Protein AF-A0A841DPT3-F1 (afdb_monomer_lite)

Radius of gyration: 13.64 Å; chains: 1; bounding box: 30×26×43 Å

Sequence (100 aa):
MTELVVQADAIVEMLEATRPGERWAMTAFSRFRCVQLLGAPYEPYDGQLQADPAGLFDQAAREVDLLDVPIDQLSWRLALADALRSAGEDTRMVRDALDV

pLDDT: mean 83.06, std 10.71, range [53.19, 96.31]

Organism: NCBI:txid236067

Secondary structure (DSSP, 8-state):
-HHHHHHHHHHHHHHHHH-TTS-----HHHHHHHHHHH-SPPPPP-S---S-HHHHHHHHHHHHHT----GGGHHHHHHHHHHHHHHHHHHHHHHHTT--

Structure (mmCIF, N/CA/C/O backbone):
data_AF-A0A841DPT3-F1
#
_entry.id   AF-A0A841DPT3-F1
#
loop_
_atom_site.group_PDB
_atom_site.id
_atom_site.type_symbol
_atom_site.label_atom_id
_atom_site.label_alt_id
_atom_site.label_comp_id
_atom_site.label_asym_id
_atom_site.label_entity_id
_atom_site.label_seq_id
_atom_site.pdbx_PDB_ins_code
_atom_site.Cartn_x
_atom_site.Cartn_y
_atom_site.Cartn_z
_atom_site.occupancy
_atom_site.B_iso_or_equiv
_atom_site.auth_seq_id
_atom_site.auth_comp_id
_atom_site.auth_asym_id
_atom_site.auth_atom_id
_atom_site.pdbx_PDB_model_num
ATOM 1 N N . MET A 1 1 ? -5.201 -7.947 3.310 1.00 79.44 1 MET A N 1
ATOM 2 C CA . MET A 1 1 ? -4.489 -6.656 3.445 1.00 79.44 1 MET A CA 1
ATOM 3 C C . MET A 1 1 ? -2.964 -6.750 3.346 1.00 79.44 1 MET A C 1
ATOM 5 O O . MET A 1 1 ? -2.456 -6.279 2.341 1.00 79.44 1 MET A O 1
ATOM 9 N N . THR A 1 2 ? -2.216 -7.292 4.324 1.00 84.00 2 THR A N 1
ATOM 10 C CA . THR A 1 2 ? -0.728 -7.288 4.282 1.00 84.00 2 THR A CA 1
ATOM 11 C C . THR A 1 2 ? -0.184 -7.925 3.008 1.00 84.00 2 THR A C 1
ATOM 13 O O . THR A 1 2 ? 0.674 -7.350 2.355 1.00 84.00 2 THR A O 1
ATOM 16 N N . GLU A 1 3 ? -0.770 -9.048 2.597 1.00 85.81 3 GLU A N 1
ATOM 17 C CA . GLU A 1 3 ? -0.444 -9.721 1.338 1.00 85.81 3 GLU A CA 1
ATOM 18 C C . GLU A 1 3 ? -0.692 -8.843 0.100 1.00 85.81 3 GLU A C 1
ATOM 20 O O . GLU A 1 3 ? 0.139 -8.826 -0.795 1.00 85.81 3 GLU A O 1
ATOM 25 N N . LEU A 1 4 ? -1.774 -8.050 0.062 1.00 86.94 4 LEU A N 1
ATOM 26 C CA . LEU A 1 4 ? -2.055 -7.128 -1.052 1.00 86.94 4 LEU A CA 1
ATOM 27 C C . LEU A 1 4 ? -1.005 -6.019 -1.146 1.00 86.94 4 LEU A C 1
ATOM 29 O O . LEU A 1 4 ? -0.597 -5.649 -2.240 1.00 86.94 4 LEU A O 1
ATOM 33 N N . VAL A 1 5 ? -0.572 -5.497 0.004 1.00 85.44 5 VAL A N 1
ATOM 34 C CA . VAL A 1 5 ? 0.469 -4.463 0.087 1.00 85.44 5 VAL A CA 1
ATOM 35 C C . VAL A 1 5 ? 1.818 -5.031 -0.344 1.00 85.44 5 VAL A C 1
ATOM 37 O O . VAL A 1 5 ? 2.503 -4.416 -1.151 1.00 85.44 5 VAL A O 1
ATOM 40 N N . VAL A 1 6 ? 2.162 -6.225 0.144 1.00 88.38 6 VAL A N 1
ATOM 41 C CA . VAL A 1 6 ? 3.371 -6.966 -0.236 1.00 88.38 6 VAL A CA 1
ATOM 42 C C . VAL A 1 6 ? 3.372 -7.306 -1.730 1.00 88.38 6 VAL A C 1
ATOM 44 O O . VAL A 1 6 ? 4.375 -7.118 -2.410 1.00 88.38 6 VAL A O 1
ATOM 47 N N . GLN A 1 7 ? 2.235 -7.734 -2.280 1.00 88.94 7 GLN A N 1
ATOM 48 C CA . GLN A 1 7 ? 2.095 -8.002 -3.707 1.00 88.94 7 GLN A CA 1
ATOM 49 C C . GLN A 1 7 ? 2.241 -6.726 -4.543 1.00 88.94 7 GLN A C 1
ATOM 51 O O . GLN A 1 7 ? 2.979 -6.728 -5.524 1.00 88.94 7 GLN A O 1
ATOM 56 N N . ALA A 1 8 ? 1.551 -5.639 -4.176 1.00 87.12 8 ALA A N 1
ATOM 57 C CA . ALA A 1 8 ? 1.620 -4.371 -4.902 1.00 87.12 8 ALA A CA 1
ATOM 58 C C . ALA A 1 8 ? 3.058 -3.851 -4.967 1.00 87.12 8 ALA A C 1
ATOM 60 O O . ALA A 1 8 ? 3.546 -3.466 -6.029 1.00 87.12 8 ALA A O 1
ATOM 61 N N . ASP A 1 9 ? 3.746 -3.908 -3.835 1.00 86.06 9 ASP A N 1
ATOM 62 C CA . ASP A 1 9 ? 5.113 -3.444 -3.686 1.00 86.06 9 ASP A CA 1
ATOM 63 C C . ASP A 1 9 ? 6.118 -4.336 -4.441 1.00 86.06 9 ASP A C 1
ATOM 65 O O . ASP A 1 9 ? 6.993 -3.825 -5.139 1.00 86.06 9 ASP A O 1
ATOM 69 N N . ALA A 1 10 ? 5.925 -5.659 -4.433 1.00 87.75 10 ALA A N 1
ATOM 70 C CA . ALA A 1 10 ? 6.709 -6.585 -5.255 1.00 87.75 10 ALA A CA 1
ATOM 71 C C . ALA A 1 10 ? 6.517 -6.359 -6.769 1.00 87.75 10 ALA A C 1
ATOM 73 O O . ALA A 1 10 ? 7.464 -6.516 -7.543 1.00 87.75 10 ALA A O 1
ATOM 74 N N . ILE A 1 11 ? 5.315 -5.968 -7.212 1.00 86.88 11 ILE A N 1
ATOM 75 C CA . ILE A 1 11 ? 5.064 -5.602 -8.615 1.00 86.88 11 ILE A CA 1
ATOM 76 C C . ILE A 1 11 ? 5.828 -4.324 -8.974 1.00 86.88 11 ILE A C 1
ATOM 78 O O . ILE A 1 11 ? 6.483 -4.293 -10.016 1.00 86.88 11 ILE A O 1
ATOM 82 N N . VAL A 1 12 ? 5.773 -3.290 -8.126 1.00 84.31 12 VAL A N 1
ATOM 83 C CA . VAL A 1 12 ? 6.517 -2.035 -8.342 1.00 84.31 12 VAL A CA 1
ATOM 84 C C . VAL A 1 12 ? 8.020 -2.308 -8.425 1.00 84.31 12 VAL A C 1
ATOM 86 O O . VAL A 1 12 ? 8.659 -1.872 -9.378 1.00 84.31 12 VAL A O 1
ATOM 89 N N . GLU A 1 13 ? 8.567 -3.101 -7.504 1.00 84.62 13 GLU A N 1
ATOM 90 C CA . GLU A 1 13 ? 9.988 -3.471 -7.494 1.00 84.62 13 GLU A CA 1
ATOM 91 C C . GLU A 1 13 ? 10.407 -4.255 -8.749 1.00 84.62 13 GLU A C 1
ATOM 93 O O . GLU A 1 13 ? 11.450 -3.988 -9.347 1.00 84.62 13 GLU A O 1
ATOM 98 N N . MET A 1 14 ? 9.576 -5.195 -9.209 1.00 85.38 14 MET A N 1
ATOM 99 C CA . MET A 1 14 ? 9.818 -5.913 -10.462 1.00 85.38 14 MET A CA 1
ATOM 100 C C . MET A 1 14 ? 9.811 -4.960 -11.671 1.00 85.38 14 MET A C 1
ATOM 102 O O . MET A 1 14 ? 10.644 -5.099 -12.574 1.00 85.38 14 MET A O 1
ATOM 106 N N . LEU A 1 15 ? 8.884 -3.998 -11.717 1.00 81.75 15 LEU A N 1
ATOM 107 C CA . LEU A 1 15 ? 8.808 -3.005 -12.795 1.00 81.75 15 LEU A CA 1
ATOM 108 C C . LEU A 1 15 ? 10.033 -2.081 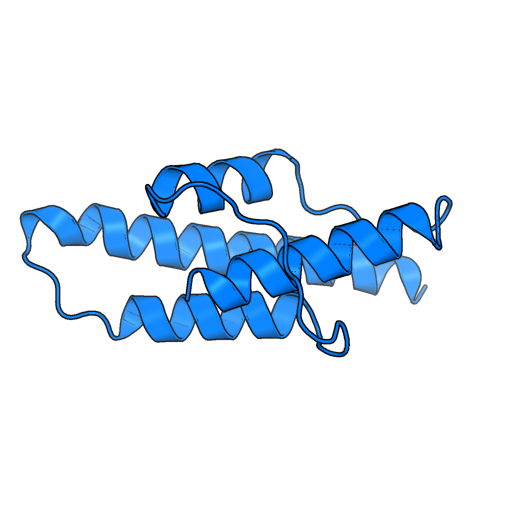-12.789 1.00 81.75 15 LEU A C 1
ATOM 110 O O . LEU A 1 15 ? 10.634 -1.882 -13.842 1.00 81.75 15 LEU A O 1
ATOM 114 N N . GLU A 1 16 ? 10.471 -1.617 -11.617 1.00 79.12 16 GLU A N 1
ATOM 115 C CA . GLU A 1 16 ? 11.719 -0.862 -11.432 1.00 79.12 16 GLU A CA 1
ATOM 116 C C . GLU A 1 16 ? 12.945 -1.636 -11.940 1.00 79.12 16 GLU A C 1
ATOM 118 O O . GLU A 1 16 ? 13.775 -1.096 -12.678 1.00 79.12 16 GLU A O 1
ATOM 123 N N . ALA A 1 17 ? 13.047 -2.922 -11.591 1.00 82.81 17 ALA A N 1
ATOM 124 C CA . ALA A 1 17 ? 14.175 -3.769 -11.972 1.00 82.81 17 ALA A CA 1
ATOM 125 C C . ALA A 1 17 ? 14.210 -4.086 -13.476 1.00 82.81 17 ALA A C 1
ATOM 127 O O . ALA A 1 17 ? 15.284 -4.192 -14.072 1.00 82.81 17 ALA A O 1
ATOM 128 N N . THR A 1 18 ? 13.042 -4.261 -14.099 1.00 82.12 18 THR A N 1
ATOM 129 C CA . THR A 1 18 ? 12.933 -4.655 -15.514 1.00 82.12 18 THR A CA 1
ATOM 130 C C . THR A 1 18 ? 12.855 -3.467 -16.467 1.00 82.12 18 THR A C 1
ATOM 132 O O . THR A 1 18 ? 13.139 -3.630 -17.656 1.00 82.12 18 THR A O 1
ATOM 135 N N . ARG A 1 19 ? 12.516 -2.271 -15.968 1.00 76.75 19 ARG A N 1
ATOM 136 C CA . ARG A 1 19 ? 12.343 -1.048 -16.766 1.00 76.75 19 ARG A CA 1
ATOM 137 C C . ARG A 1 19 ? 13.065 0.158 -16.140 1.00 76.75 19 ARG A C 1
ATOM 139 O O . ARG A 1 19 ? 12.434 1.168 -15.850 1.00 76.75 19 ARG A O 1
ATOM 146 N N . PRO A 1 20 ? 14.404 0.122 -16.002 1.00 63.72 20 PRO A N 1
ATOM 147 C CA . PRO A 1 20 ? 15.187 1.095 -15.221 1.00 63.72 20 PRO A CA 1
ATOM 148 C C . PRO A 1 20 ? 15.208 2.545 -15.758 1.00 63.72 20 PRO A C 1
ATOM 150 O O . PRO A 1 20 ? 15.826 3.415 -15.149 1.00 63.72 20 PRO A O 1
ATOM 153 N N . GLY A 1 21 ? 14.574 2.820 -16.903 1.00 62.22 21 GLY A N 1
ATOM 154 C CA . GLY A 1 21 ? 14.385 4.172 -17.451 1.00 62.22 21 GLY A CA 1
ATOM 155 C C . GLY A 1 21 ? 12.953 4.699 -17.326 1.00 62.22 21 GLY A C 1
ATOM 156 O O . GLY A 1 21 ? 12.724 5.896 -17.493 1.00 62.22 21 GLY A O 1
ATOM 157 N N . GLU A 1 22 ? 12.003 3.820 -17.015 1.00 59.69 22 GLU A N 1
ATOM 158 C CA . GLU A 1 22 ? 10.641 4.195 -16.677 1.00 59.69 22 GLU A CA 1
ATOM 159 C C . GLU A 1 22 ? 10.647 4.547 -15.185 1.00 59.69 22 GLU A C 1
ATOM 161 O O . GLU A 1 22 ? 11.095 3.760 -14.352 1.00 59.69 22 GLU A O 1
ATOM 166 N N . ARG A 1 23 ? 10.210 5.760 -14.829 1.00 61.72 23 ARG A N 1
ATOM 167 C CA . ARG A 1 23 ? 9.963 6.112 -13.430 1.00 61.72 23 ARG A CA 1
ATOM 168 C C . ARG A 1 23 ? 8.764 5.293 -12.976 1.00 61.72 23 ARG A C 1
ATOM 170 O O . ARG A 1 23 ? 7.653 5.780 -13.067 1.00 61.72 23 ARG A O 1
ATOM 177 N N . TRP A 1 24 ? 9.001 4.062 -12.550 1.00 63.47 24 TRP A N 1
ATOM 178 C CA . TRP A 1 24 ? 8.176 3.338 -11.598 1.00 63.47 24 TRP A CA 1
ATOM 179 C C . TRP A 1 24 ? 8.820 3.647 -10.258 1.00 63.47 24 TRP A C 1
ATOM 181 O O . TRP A 1 24 ? 9.998 3.383 -10.081 1.00 63.47 24 TRP A O 1
ATOM 191 N N . ALA A 1 25 ? 8.141 4.379 -9.391 1.00 61.56 25 ALA A N 1
ATOM 192 C CA . ALA A 1 25 ? 8.653 4.654 -8.062 1.00 61.56 25 ALA A CA 1
ATOM 193 C C . ALA A 1 25 ? 7.474 4.970 -7.170 1.00 61.56 25 ALA A C 1
ATOM 195 O O . ALA A 1 25 ? 6.865 6.031 -7.286 1.00 61.56 25 ALA A O 1
ATOM 196 N N . MET A 1 26 ? 7.168 4.074 -6.244 1.00 66.81 26 MET A N 1
ATOM 197 C CA . MET A 1 26 ? 6.429 4.509 -5.071 1.00 66.81 26 MET A CA 1
ATOM 198 C C . MET A 1 26 ? 7.359 5.423 -4.276 1.00 66.81 26 MET A C 1
ATOM 200 O O . MET A 1 26 ? 8.555 5.134 -4.155 1.00 66.81 26 MET A O 1
ATOM 204 N N . THR A 1 27 ? 6.863 6.537 -3.732 1.00 65.75 27 THR A N 1
ATOM 205 C CA . THR A 1 27 ? 7.743 7.354 -2.893 1.00 65.75 27 THR A CA 1
ATOM 206 C C . THR A 1 27 ? 8.252 6.476 -1.742 1.00 65.75 27 THR A C 1
ATOM 208 O O . THR A 1 27 ? 7.485 5.737 -1.119 1.00 65.75 27 THR A O 1
ATOM 211 N N . ALA A 1 28 ? 9.556 6.523 -1.444 1.00 66.31 28 ALA A N 1
ATOM 212 C CA . ALA A 1 28 ? 10.134 5.761 -0.327 1.00 66.31 28 ALA A CA 1
ATOM 213 C C . ALA A 1 28 ? 9.382 6.025 0.997 1.00 66.31 28 ALA A C 1
ATOM 215 O O . ALA A 1 28 ? 9.336 5.178 1.889 1.00 66.31 28 ALA A O 1
ATOM 216 N N . PHE A 1 29 ? 8.743 7.194 1.084 1.00 70.25 29 PHE A N 1
ATOM 217 C CA . PHE A 1 29 ? 7.821 7.589 2.134 1.00 70.25 29 PHE A CA 1
ATOM 218 C C . PHE A 1 29 ? 6.547 6.728 2.190 1.00 70.25 29 PHE A C 1
ATOM 220 O O . PHE A 1 29 ? 6.247 6.186 3.253 1.00 70.25 29 PHE A O 1
ATOM 227 N N . SER A 1 30 ? 5.829 6.549 1.078 1.00 74.69 30 SER A N 1
ATOM 228 C CA . SER A 1 30 ? 4.623 5.708 1.004 1.00 74.69 30 SER A CA 1
ATOM 229 C C . SER A 1 30 ? 4.921 4.248 1.370 1.00 74.69 30 SER A C 1
ATOM 231 O O . SER A 1 30 ? 4.170 3.636 2.136 1.00 74.69 30 SER A O 1
ATOM 233 N N . ARG A 1 31 ? 6.080 3.724 0.938 1.00 73.75 31 ARG A N 1
ATOM 234 C CA . ARG A 1 31 ? 6.558 2.367 1.281 1.00 73.75 31 ARG A CA 1
ATOM 235 C C . ARG A 1 31 ? 6.813 2.231 2.781 1.00 73.75 31 ARG A C 1
ATOM 237 O O . ARG A 1 31 ? 6.260 1.353 3.442 1.00 73.75 31 ARG A O 1
ATOM 244 N N . PHE A 1 32 ? 7.583 3.163 3.342 1.00 76.44 32 PHE A N 1
ATOM 245 C CA . PHE A 1 32 ? 7.866 3.213 4.776 1.00 76.44 32 PHE A CA 1
ATOM 246 C C . PHE A 1 32 ? 6.587 3.340 5.614 1.00 76.44 32 PHE A C 1
ATOM 248 O O . PHE A 1 32 ? 6.435 2.650 6.623 1.00 76.44 32 PHE A O 1
ATOM 255 N N . ARG A 1 33 ? 5.652 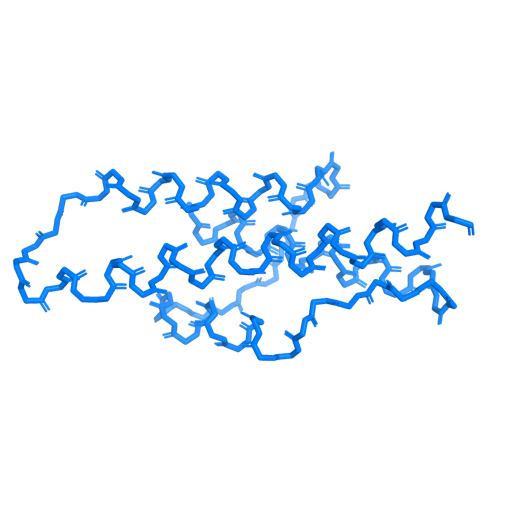4.203 5.201 1.00 81.06 33 ARG A N 1
ATOM 256 C CA . ARG A 1 33 ? 4.448 4.496 5.980 1.00 81.06 33 ARG A CA 1
ATOM 257 C C . ARG A 1 33 ? 3.487 3.312 6.039 1.00 81.06 33 ARG A C 1
ATOM 259 O O . ARG A 1 33 ? 2.964 3.036 7.119 1.00 81.06 33 ARG A O 1
ATOM 266 N N . CYS A 1 34 ? 3.300 2.593 4.932 1.00 82.25 34 CYS A N 1
ATOM 267 C CA . CYS A 1 34 ? 2.476 1.383 4.904 1.00 82.25 34 CYS A CA 1
ATOM 268 C C . CYS A 1 34 ? 3.055 0.290 5.816 1.00 82.25 34 CYS A C 1
ATOM 270 O O . CYS A 1 34 ? 2.337 -0.247 6.656 1.00 82.25 34 CYS A O 1
ATOM 272 N N . VAL A 1 35 ? 4.364 0.019 5.724 1.00 81.06 35 VAL A N 1
ATOM 273 C CA . VAL A 1 35 ? 5.037 -0.994 6.559 1.00 81.06 35 VAL A CA 1
ATOM 274 C C . VAL A 1 35 ? 4.975 -0.631 8.043 1.00 81.06 35 VAL A C 1
ATOM 276 O O . VAL A 1 35 ? 4.617 -1.464 8.874 1.00 81.06 35 VAL A O 1
ATOM 279 N N . GLN A 1 36 ? 5.262 0.628 8.386 1.00 85.00 36 GLN A N 1
ATOM 280 C CA . GLN A 1 36 ? 5.219 1.094 9.772 1.00 85.00 36 GLN A CA 1
ATOM 281 C C . GLN A 1 36 ? 3.827 0.918 10.393 1.00 85.00 36 GLN A C 1
ATOM 283 O O . GLN A 1 36 ? 3.717 0.509 11.548 1.00 85.00 36 GLN A O 1
ATOM 288 N N . LEU A 1 37 ? 2.770 1.250 9.647 1.00 86.06 37 LEU A N 1
ATOM 289 C CA . LEU A 1 37 ? 1.398 1.181 10.144 1.00 86.06 37 LEU A CA 1
ATOM 290 C C . LEU A 1 37 ? 0.849 -0.246 10.192 1.00 86.06 37 LEU A C 1
ATOM 292 O O . LEU A 1 37 ? 0.010 -0.525 11.042 1.00 86.06 37 LEU A O 1
ATOM 296 N N . LEU A 1 38 ? 1.319 -1.158 9.340 1.00 83.38 38 LEU A N 1
ATOM 297 C CA . LEU A 1 38 ? 0.897 -2.561 9.378 1.00 83.38 38 LEU A CA 1
ATOM 298 C C . LEU A 1 38 ? 1.465 -3.328 10.577 1.00 83.38 38 LEU A C 1
ATOM 300 O O . LEU A 1 38 ? 0.903 -4.356 10.945 1.00 83.38 38 LEU A O 1
ATOM 304 N N . GLY A 1 39 ? 2.560 -2.860 11.186 1.00 76.94 39 GLY A N 1
ATOM 305 C CA . GLY A 1 39 ? 3.157 -3.474 12.381 1.00 76.94 39 GLY A CA 1
ATOM 306 C C . GLY A 1 39 ? 3.673 -4.910 12.190 1.00 76.94 39 GLY A C 1
ATOM 307 O O . GLY A 1 39 ? 4.185 -5.503 13.136 1.00 76.94 39 GLY A O 1
ATOM 308 N N . ALA A 1 40 ? 3.555 -5.462 10.982 1.00 65.62 40 ALA A N 1
ATOM 309 C CA . ALA A 1 40 ? 4.046 -6.768 10.578 1.00 65.62 40 ALA A CA 1
ATOM 310 C C . ALA A 1 40 ? 5.332 -6.602 9.753 1.00 65.62 40 ALA A C 1
ATOM 312 O O . ALA A 1 40 ? 5.472 -5.598 9.044 1.00 65.62 40 ALA A O 1
ATOM 313 N N . PRO A 1 41 ? 6.280 -7.553 9.832 1.00 65.62 41 PRO A N 1
ATOM 314 C CA . PRO A 1 41 ? 7.438 -7.538 8.953 1.00 65.62 41 PRO A CA 1
ATOM 315 C C . PRO A 1 41 ? 6.964 -7.589 7.499 1.00 65.62 41 PRO A C 1
ATOM 317 O O . PRO A 1 41 ? 6.062 -8.348 7.154 1.00 65.62 41 PRO A O 1
ATOM 320 N N . TYR A 1 42 ? 7.564 -6.752 6.656 1.00 64.75 42 TYR A N 1
ATOM 321 C CA . TYR A 1 42 ? 7.387 -6.866 5.217 1.00 64.75 42 TYR A CA 1
ATOM 322 C C . TYR A 1 42 ? 8.025 -8.186 4.765 1.00 64.75 42 TYR A C 1
ATOM 324 O O . TYR A 1 42 ? 9.216 -8.405 5.002 1.00 64.75 42 TYR A O 1
ATOM 332 N N . GLU A 1 43 ? 7.233 -9.072 4.170 1.00 73.25 43 GLU A N 1
ATOM 333 C CA . GLU A 1 43 ? 7.688 -10.381 3.699 1.00 73.25 43 GLU A CA 1
ATOM 334 C C . GLU A 1 43 ? 7.877 -10.362 2.176 1.00 73.25 43 GLU A C 1
ATOM 336 O O . GLU A 1 43 ? 7.181 -9.616 1.488 1.00 73.25 43 GLU A O 1
ATOM 341 N N . PRO A 1 44 ? 8.809 -11.152 1.617 1.00 75.75 44 PRO A N 1
ATOM 342 C CA . PRO A 1 44 ? 8.888 -11.338 0.173 1.00 75.75 44 PRO A CA 1
ATOM 343 C C . PRO A 1 44 ? 7.586 -11.937 -0.372 1.00 75.75 44 PRO A C 1
ATOM 345 O O . PRO A 1 44 ? 7.069 -12.900 0.191 1.00 75.75 44 PRO A O 1
ATOM 348 N N . TYR A 1 45 ? 7.083 -11.410 -1.488 1.00 81.31 45 TY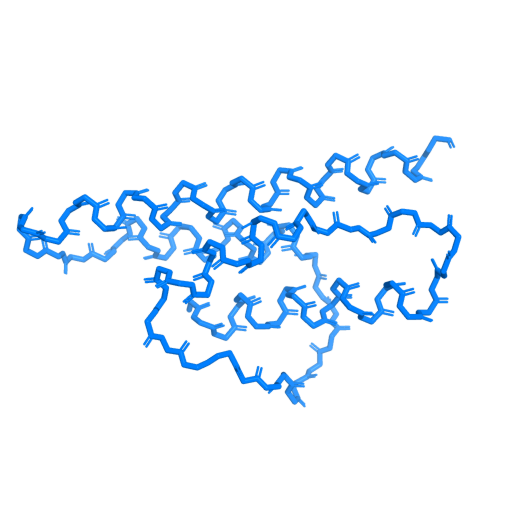R A N 1
ATOM 349 C CA . TYR A 1 45 ? 5.950 -12.014 -2.188 1.00 81.31 45 TYR A CA 1
ATOM 350 C C . TYR A 1 45 ? 6.416 -13.204 -3.038 1.00 81.31 45 TYR A C 1
ATOM 352 O O . TYR A 1 45 ? 7.301 -13.050 -3.881 1.00 81.31 45 TYR A O 1
ATOM 360 N N . ASP A 1 46 ? 5.812 -14.377 -2.851 1.00 80.69 46 ASP A N 1
ATOM 361 C CA . ASP A 1 46 ? 6.134 -15.618 -3.575 1.00 80.69 46 ASP A CA 1
ATOM 362 C C . ASP A 1 46 ? 5.077 -16.020 -4.626 1.00 80.69 46 ASP A C 1
ATOM 364 O O . ASP A 1 46 ? 5.272 -16.976 -5.383 1.00 80.69 46 ASP A O 1
ATOM 368 N N . GLY A 1 47 ? 3.969 -15.278 -4.701 1.00 82.56 47 GLY A N 1
ATOM 369 C CA . GLY A 1 47 ? 2.877 -15.499 -5.646 1.00 82.56 47 GLY A CA 1
ATOM 370 C C . GLY A 1 47 ? 3.110 -14.915 -7.046 1.00 82.56 47 GLY A C 1
ATOM 371 O O . GLY A 1 47 ? 4.168 -14.388 -7.391 1.00 82.56 47 GLY A O 1
ATOM 372 N N . GLN A 1 48 ? 2.075 -14.983 -7.890 1.00 78.81 48 GLN A N 1
ATOM 373 C CA . GLN A 1 48 ? 2.125 -1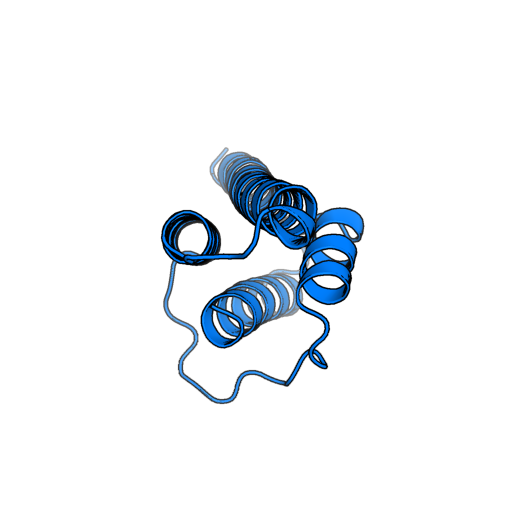4.430 -9.247 1.00 78.81 48 GLN A CA 1
ATOM 374 C C . GLN A 1 48 ? 1.965 -12.902 -9.261 1.00 78.81 48 GLN A C 1
ATOM 376 O O . GLN A 1 48 ? 1.022 -12.338 -8.704 1.00 78.81 48 GLN A O 1
ATOM 381 N N . LEU A 1 49 ? 2.863 -12.232 -9.982 1.00 81.81 49 LEU A N 1
ATOM 382 C CA . LEU A 1 49 ? 2.869 -10.782 -10.174 1.00 81.81 49 LEU A CA 1
ATOM 383 C C . LEU A 1 49 ? 2.126 -10.419 -11.472 1.00 81.81 49 LEU A C 1
ATOM 385 O O . LEU A 1 49 ? 2.739 -10.378 -12.538 1.00 81.81 49 LEU A O 1
ATOM 389 N N . GLN A 1 50 ? 0.802 -10.226 -11.414 1.00 71.62 50 GLN A N 1
ATOM 390 C CA . GLN A 1 50 ? -0.035 -9.927 -12.599 1.00 71.62 50 GLN A CA 1
ATOM 391 C C . GLN A 1 50 ? -1.199 -8.944 -12.328 1.00 71.62 50 GLN A C 1
ATOM 393 O O . GLN A 1 50 ? -2.232 -9.002 -12.990 1.00 71.62 50 GLN A O 1
ATOM 398 N N . ALA A 1 51 ? -1.067 -8.030 -11.365 1.00 79.56 51 ALA A N 1
ATOM 399 C CA . ALA A 1 51 ? -2.136 -7.095 -10.991 1.00 79.56 51 ALA A CA 1
ATOM 400 C C . ALA A 1 51 ? -1.746 -5.620 -11.198 1.00 79.56 51 ALA A C 1
ATOM 402 O O . ALA A 1 51 ? -0.569 -5.298 -11.337 1.00 79.56 51 ALA A O 1
ATOM 403 N N . ASP A 1 52 ? -2.740 -4.722 -11.200 1.00 86.69 52 ASP A N 1
ATOM 404 C CA . ASP A 1 52 ? -2.503 -3.275 -11.118 1.00 86.69 52 ASP A CA 1
ATOM 405 C C . ASP A 1 52 ? -2.120 -2.914 -9.669 1.00 86.69 52 ASP A C 1
ATOM 407 O O . ASP A 1 52 ? -2.978 -3.027 -8.784 1.00 86.69 52 ASP A O 1
ATOM 411 N N . PRO A 1 53 ? -0.871 -2.491 -9.391 1.00 87.38 53 PRO A N 1
ATOM 412 C CA . PRO A 1 53 ? -0.431 -2.179 -8.032 1.00 87.38 53 PRO A CA 1
ATOM 413 C C . PRO A 1 53 ? -1.280 -1.078 -7.381 1.00 87.38 53 PRO A C 1
ATOM 415 O O . PRO A 1 53 ? -1.596 -1.176 -6.195 1.00 87.38 53 PRO A O 1
ATOM 418 N N . ALA A 1 54 ? -1.754 -0.086 -8.147 1.00 89.50 54 ALA A N 1
ATOM 419 C CA . ALA A 1 54 ? -2.663 0.934 -7.619 1.00 89.50 54 ALA A CA 1
ATOM 420 C C . ALA A 1 54 ? -4.008 0.330 -7.173 1.00 89.50 54 ALA A C 1
ATOM 422 O O . ALA A 1 54 ? -4.525 0.663 -6.107 1.00 89.50 54 ALA A O 1
ATOM 423 N N . GLY A 1 55 ? -4.551 -0.606 -7.957 1.00 90.56 55 GLY A N 1
ATOM 424 C CA . GLY A 1 55 ? -5.780 -1.324 -7.620 1.00 90.56 55 GLY A CA 1
ATOM 425 C C . GLY A 1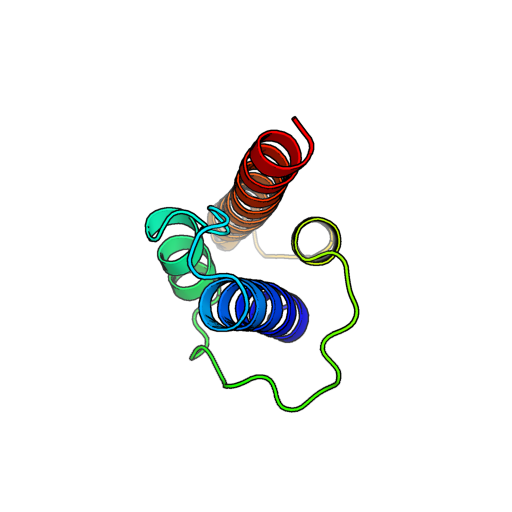 55 ? -5.646 -2.205 -6.372 1.00 90.56 55 GLY A C 1
ATOM 426 O O . GLY A 1 55 ? -6.597 -2.307 -5.592 1.00 90.56 55 GLY A O 1
ATOM 427 N N . LEU A 1 56 ? -4.469 -2.799 -6.148 1.00 91.75 56 LEU A N 1
ATOM 428 C CA . LEU A 1 56 ? -4.172 -3.568 -4.934 1.00 91.75 56 LEU A CA 1
ATOM 429 C C . LEU A 1 56 ? -4.135 -2.673 -3.686 1.00 91.75 56 LEU A C 1
ATOM 431 O O . LEU A 1 56 ? -4.726 -3.033 -2.664 1.00 91.75 56 LEU A O 1
ATOM 435 N N . PHE A 1 57 ? -3.523 -1.487 -3.771 1.00 91.69 57 PHE A N 1
ATOM 436 C CA . PHE A 1 57 ? -3.554 -0.502 -2.684 1.00 91.69 57 PHE A CA 1
ATOM 437 C C . PHE A 1 57 ? -4.972 -0.011 -2.375 1.00 91.69 57 PHE A C 1
ATOM 439 O O . PHE A 1 57 ? -5.358 0.050 -1.205 1.00 91.69 57 PHE A O 1
ATOM 446 N N . ASP A 1 58 ? -5.789 0.256 -3.399 1.00 93.94 58 ASP A N 1
ATOM 447 C CA . ASP A 1 58 ? -7.194 0.627 -3.196 1.00 93.94 58 ASP A CA 1
ATOM 448 C C . ASP A 1 58 ? -7.982 -0.482 -2.499 1.00 93.94 58 ASP A C 1
ATOM 450 O O . ASP A 1 58 ? -8.835 -0.218 -1.648 1.00 93.94 58 ASP A O 1
ATOM 454 N N . GLN A 1 59 ? -7.742 -1.735 -2.892 1.00 94.50 59 GLN A N 1
ATOM 455 C CA . GLN A 1 59 ? -8.400 -2.874 -2.272 1.00 94.50 59 GLN A CA 1
ATOM 456 C C . GLN A 1 59 ? -7.994 -2.999 -0.808 1.00 94.50 59 GLN A C 1
ATOM 458 O O . GLN A 1 59 ? -8.871 -3.136 0.045 1.00 94.50 59 GLN A O 1
ATOM 463 N N . ALA A 1 60 ? -6.700 -2.890 -0.511 1.00 92.44 60 ALA A N 1
ATOM 464 C CA . ALA A 1 60 ? -6.210 -2.887 0.857 1.00 92.44 60 ALA A CA 1
ATOM 465 C C . ALA A 1 60 ? -6.864 -1.762 1.680 1.00 92.44 60 ALA A C 1
ATOM 467 O O . ALA A 1 60 ? -7.322 -2.018 2.790 1.00 92.44 60 ALA A O 1
ATOM 468 N N . ALA A 1 61 ? -6.992 -0.548 1.132 1.00 94.56 61 ALA A N 1
ATOM 469 C CA . ALA A 1 61 ? -7.656 0.567 1.812 1.00 94.56 61 ALA A CA 1
ATOM 470 C C . ALA A 1 61 ? -9.136 0.271 2.116 1.00 94.56 61 ALA A C 1
ATOM 472 O O . ALA A 1 61 ? -9.596 0.519 3.230 1.00 94.56 61 ALA A O 1
ATOM 473 N N . ARG A 1 62 ? -9.870 -0.322 1.162 1.00 96.19 62 ARG A N 1
ATOM 474 C CA . ARG A 1 62 ? -11.265 -0.751 1.376 1.00 96.19 62 ARG A CA 1
ATOM 475 C C . ARG A 1 62 ? -11.378 -1.818 2.462 1.00 96.19 62 ARG A C 1
ATOM 477 O O . ARG A 1 62 ? -12.306 -1.768 3.260 1.00 96.19 62 ARG A O 1
ATOM 484 N N . GLU A 1 63 ? -10.451 -2.772 2.511 1.00 95.56 63 GLU A N 1
ATOM 485 C CA . GLU A 1 63 ? -10.416 -3.781 3.577 1.00 95.56 63 GLU A CA 1
ATOM 486 C C . GLU A 1 63 ? -10.180 -3.136 4.952 1.00 95.56 63 GLU A C 1
ATOM 488 O O . GLU A 1 63 ? -10.855 -3.503 5.913 1.00 95.56 63 GLU A O 1
ATOM 493 N N . VAL A 1 64 ? -9.297 -2.132 5.044 1.00 93.81 64 VAL A N 1
ATOM 494 C CA . VAL A 1 64 ? -9.057 -1.360 6.283 1.00 93.81 64 VAL A CA 1
ATOM 495 C C . VAL A 1 64 ? -10.293 -0.593 6.729 1.00 93.81 64 VAL A C 1
ATOM 497 O O . VAL A 1 64 ? -10.603 -0.560 7.921 1.00 93.81 64 VAL A O 1
ATOM 500 N N . ASP A 1 65 ? -11.016 0.023 5.795 1.00 94.94 65 ASP A N 1
ATOM 501 C CA . ASP A 1 65 ? -12.230 0.780 6.109 1.00 94.94 65 ASP A CA 1
ATOM 502 C C . ASP A 1 65 ? -13.306 -0.093 6.775 1.00 94.94 65 ASP A C 1
ATOM 504 O O . ASP A 1 65 ? -14.092 0.416 7.576 1.00 94.94 65 ASP A O 1
ATOM 508 N N . LEU A 1 66 ? -13.318 -1.396 6.473 1.00 96.06 66 LEU A N 1
ATOM 509 C CA . LEU A 1 66 ? -14.273 -2.373 6.998 1.00 96.06 66 LEU A CA 1
ATOM 510 C C . LEU A 1 66 ? -13.850 -3.005 8.330 1.00 96.06 66 LEU A C 1
ATOM 512 O O . LEU A 1 66 ? -14.646 -3.732 8.925 1.00 96.06 66 LEU A O 1
ATOM 516 N N . LEU A 1 67 ? -12.624 -2.755 8.804 1.00 94.06 67 LEU A N 1
ATOM 517 C CA . LEU A 1 67 ? -12.175 -3.281 10.089 1.00 94.06 67 LEU A CA 1
ATOM 518 C C . LEU A 1 67 ? -12.979 -2.653 11.230 1.00 94.06 67 LEU A C 1
ATOM 520 O O . LEU A 1 67 ? -12.944 -1.437 11.441 1.00 94.06 67 LEU A O 1
ATOM 524 N N . ASP A 1 68 ? -13.650 -3.508 11.996 1.00 96.31 68 ASP A N 1
ATOM 525 C CA . ASP A 1 68 ? -14.234 -3.131 13.275 1.00 96.31 68 ASP A CA 1
ATOM 526 C C . ASP A 1 68 ? -13.115 -3.060 14.320 1.00 96.31 68 ASP A C 1
ATOM 528 O O . ASP A 1 68 ? -12.488 -4.067 14.657 1.00 96.31 68 ASP A O 1
ATOM 532 N N . VAL A 1 69 ? -12.810 -1.844 14.771 1.00 93.81 69 VAL A N 1
ATOM 533 C CA . VAL A 1 69 ? -11.710 -1.565 15.698 1.00 93.81 69 VAL A CA 1
ATOM 534 C C . VAL A 1 69 ? -12.228 -0.782 16.896 1.00 93.81 69 VAL A C 1
ATOM 536 O O . VAL A 1 69 ? -13.123 0.057 16.746 1.00 93.81 69 VAL A O 1
ATOM 539 N N . PRO A 1 70 ? -11.653 -0.994 18.088 1.00 96.06 70 PRO A N 1
ATOM 540 C CA . PRO A 1 70 ? -11.998 -0.181 19.240 1.00 96.06 70 PRO A CA 1
ATOM 541 C C . PRO A 1 70 ? -11.586 1.288 19.015 1.00 96.06 70 PRO A C 1
ATOM 543 O O . PRO A 1 70 ? -10.719 1.606 18.196 1.00 96.06 70 PRO A O 1
ATOM 546 N N . ILE A 1 71 ? -12.246 2.210 19.723 1.00 95.19 71 ILE A N 1
ATOM 547 C CA . ILE A 1 71 ? -12.116 3.663 19.503 1.00 95.19 71 ILE A CA 1
ATOM 548 C C . ILE A 1 71 ? -10.677 4.182 19.658 1.00 95.19 71 ILE A C 1
ATOM 550 O O . ILE A 1 71 ? -10.280 5.125 18.978 1.00 95.19 71 ILE A O 1
ATOM 554 N N . ASP A 1 72 ? -9.879 3.546 20.512 1.00 96.06 72 ASP A N 1
ATOM 555 C CA . ASP A 1 72 ? -8.459 3.833 20.729 1.00 96.06 72 ASP A CA 1
ATOM 556 C C . ASP A 1 72 ? -7.582 3.485 19.514 1.00 96.06 72 ASP A C 1
ATOM 558 O O . ASP A 1 72 ? -6.515 4.071 19.342 1.00 96.06 72 ASP A O 1
ATOM 562 N N . GLN A 1 73 ? -8.055 2.602 18.631 1.00 94.25 73 GLN A N 1
ATOM 563 C CA . GLN A 1 73 ? -7.390 2.218 17.381 1.00 94.25 73 GLN A CA 1
ATOM 564 C C . GLN A 1 73 ? -7.988 2.898 16.141 1.00 94.25 73 GLN A C 1
ATOM 566 O O . GLN A 1 73 ? -7.500 2.700 15.025 1.00 94.25 73 GLN A O 1
ATOM 571 N N . LEU A 1 74 ? -9.015 3.740 16.302 1.00 94.31 74 LEU A N 1
ATOM 572 C CA . LEU A 1 74 ? -9.649 4.434 15.179 1.00 94.31 74 LEU A CA 1
ATOM 573 C C . LEU A 1 74 ? -8.652 5.318 14.412 1.00 94.31 74 LEU A C 1
ATOM 575 O O . LEU A 1 74 ? -8.665 5.340 13.184 1.00 94.31 74 LEU A O 1
ATOM 579 N N . SER A 1 75 ? -7.771 6.021 15.126 1.00 93.06 75 SER A N 1
ATOM 580 C CA . SER A 1 75 ? -6.744 6.879 14.523 1.00 93.06 75 SER A CA 1
ATOM 581 C C . SER A 1 75 ? -5.756 6.084 13.667 1.00 93.06 75 SER A C 1
ATOM 583 O O . SER A 1 75 ? -5.413 6.515 12.568 1.00 93.06 75 SER A O 1
ATOM 585 N N . TRP A 1 76 ? -5.346 4.904 14.138 1.00 94.25 76 TRP A N 1
ATOM 586 C CA . TRP A 1 76 ? -4.502 3.978 13.390 1.00 94.25 76 TRP A CA 1
ATOM 587 C C . TRP A 1 76 ? -5.189 3.519 12.102 1.00 94.25 76 TRP A C 1
ATOM 589 O O . TRP A 1 76 ? -4.600 3.635 11.029 1.00 94.25 76 TRP A O 1
ATOM 599 N N . ARG A 1 77 ? -6.447 3.070 12.191 1.00 94.56 77 ARG A N 1
ATOM 600 C CA . ARG A 1 77 ? -7.213 2.585 11.035 1.00 94.56 77 ARG A CA 1
ATOM 601 C C . ARG A 1 77 ? -7.360 3.666 9.964 1.00 94.56 77 ARG A C 1
ATOM 603 O O . ARG A 1 77 ? -7.117 3.403 8.790 1.00 94.56 77 ARG A O 1
ATOM 610 N N . LEU A 1 78 ? -7.696 4.892 10.372 1.00 94.69 78 LEU A N 1
ATOM 611 C CA . LEU A 1 78 ? -7.798 6.037 9.462 1.00 94.69 78 LEU A CA 1
ATOM 612 C C . LEU A 1 78 ? -6.449 6.364 8.808 1.00 94.69 78 LEU A C 1
ATOM 614 O O . LEU A 1 78 ? -6.391 6.536 7.594 1.00 94.69 78 LEU A O 1
ATOM 618 N N . ALA A 1 79 ? -5.367 6.399 9.591 1.00 93.25 79 ALA A N 1
ATOM 619 C CA . ALA A 1 79 ? -4.029 6.678 9.077 1.00 93.25 79 ALA A CA 1
ATOM 620 C C . ALA A 1 79 ? -3.536 5.600 8.100 1.00 93.25 79 ALA A C 1
ATOM 622 O O . ALA A 1 79 ? -2.856 5.921 7.128 1.00 93.25 79 ALA A O 1
ATOM 623 N N . LEU A 1 80 ? -3.866 4.330 8.348 1.00 92.06 80 LEU A N 1
ATOM 624 C CA . LEU A 1 80 ? -3.506 3.225 7.464 1.00 92.06 80 LEU A CA 1
ATOM 625 C C . LEU A 1 80 ? -4.288 3.290 6.151 1.00 92.06 80 LEU A C 1
ATOM 627 O O . LEU A 1 80 ? -3.683 3.195 5.088 1.00 92.06 80 LEU A O 1
ATOM 631 N N . ALA A 1 81 ? -5.602 3.514 6.207 1.00 93.25 81 ALA A N 1
ATOM 632 C CA . ALA A 1 81 ? -6.413 3.661 5.001 1.00 93.25 81 ALA A CA 1
ATOM 633 C C . ALA A 1 81 ? -5.939 4.844 4.136 1.00 93.25 81 ALA A C 1
ATOM 635 O O . ALA A 1 81 ? -5.865 4.726 2.916 1.00 93.25 81 ALA A O 1
ATOM 636 N N . ASP A 1 82 ? -5.589 5.972 4.757 1.00 94.00 82 ASP A N 1
ATOM 637 C CA . ASP A 1 82 ? -5.066 7.155 4.063 1.00 94.00 82 ASP A CA 1
ATOM 638 C C . ASP A 1 82 ? -3.696 6.903 3.412 1.00 94.00 82 ASP A C 1
ATOM 640 O O . ASP A 1 82 ? -3.490 7.220 2.239 1.00 94.00 82 ASP A O 1
ATOM 644 N N . ALA A 1 83 ? -2.786 6.236 4.132 1.00 91.38 83 ALA A N 1
ATOM 645 C CA . ALA A 1 83 ? -1.478 5.857 3.600 1.00 91.38 83 ALA A CA 1
ATOM 646 C C . ALA A 1 83 ? -1.595 4.932 2.378 1.00 91.38 83 ALA A C 1
ATOM 648 O O . ALA A 1 83 ? -0.883 5.119 1.393 1.00 91.38 83 ALA A O 1
ATOM 649 N N . LEU A 1 84 ? -2.523 3.970 2.414 1.00 92.12 84 LEU A N 1
ATOM 650 C CA . LEU A 1 84 ? -2.776 3.058 1.297 1.00 92.12 84 LEU A CA 1
ATOM 651 C C . LEU A 1 84 ? -3.343 3.795 0.077 1.00 92.12 84 LEU A C 1
ATOM 653 O O . LEU A 1 84 ? -2.890 3.559 -1.040 1.00 92.12 84 LEU A O 1
ATOM 657 N N . ARG A 1 85 ? -4.281 4.731 0.272 1.00 93.25 85 ARG A N 1
ATOM 658 C CA . ARG A 1 85 ? -4.805 5.552 -0.835 1.00 93.25 85 ARG A CA 1
ATOM 659 C C . ARG A 1 85 ? -3.716 6.423 -1.456 1.00 93.25 85 ARG A C 1
ATOM 661 O O . ARG A 1 85 ? -3.586 6.430 -2.676 1.00 93.25 85 ARG A O 1
ATOM 668 N N . SER A 1 86 ? -2.894 7.064 -0.626 1.00 91.31 86 SER A N 1
ATOM 669 C CA . SER A 1 86 ? -1.752 7.869 -1.079 1.00 91.31 86 SER A CA 1
ATOM 670 C C . SER A 1 86 ? -0.759 7.035 -1.898 1.00 91.31 86 SER A C 1
ATOM 672 O O . SER A 1 86 ? -0.319 7.463 -2.960 1.00 91.31 86 SER A O 1
ATOM 674 N N . ALA A 1 87 ? -0.458 5.805 -1.465 1.00 89.00 87 ALA A N 1
ATOM 675 C CA . ALA A 1 87 ? 0.399 4.886 -2.217 1.00 89.00 87 ALA A CA 1
ATOM 676 C C . ALA A 1 87 ? -0.199 4.508 -3.588 1.00 89.00 87 ALA A C 1
ATOM 678 O O . ALA A 1 87 ? 0.511 4.466 -4.597 1.00 89.00 87 ALA A O 1
ATOM 679 N N . GLY A 1 88 ? -1.515 4.281 -3.649 1.00 90.50 88 GLY A N 1
ATOM 680 C CA . GLY A 1 88 ? -2.225 4.058 -4.908 1.00 90.50 88 GLY A CA 1
ATOM 681 C C . GLY A 1 88 ? -2.202 5.281 -5.834 1.00 90.50 88 GLY A C 1
ATOM 682 O O . GLY A 1 88 ? -2.013 5.136 -7.041 1.00 90.50 88 GLY A O 1
ATOM 683 N N . GLU A 1 89 ? -2.372 6.490 -5.296 1.00 89.88 89 GLU A N 1
ATOM 684 C CA . GLU A 1 89 ? -2.286 7.750 -6.049 1.00 89.88 89 GLU A CA 1
ATOM 685 C C . GLU A 1 89 ? -0.883 8.002 -6.604 1.00 89.88 89 GLU A C 1
ATOM 687 O O . GLU A 1 89 ? -0.756 8.248 -7.805 1.00 89.88 89 GLU A O 1
ATOM 692 N N . ASP A 1 90 ? 0.155 7.847 -5.778 1.00 85.62 90 ASP A N 1
ATOM 693 C CA . ASP A 1 90 ? 1.558 7.919 -6.201 1.00 85.62 90 ASP A CA 1
ATOM 694 C C . ASP A 1 90 ? 1.805 6.971 -7.381 1.00 85.62 90 ASP A C 1
ATOM 696 O O . ASP A 1 90 ? 2.333 7.373 -8.417 1.00 85.62 90 ASP A O 1
ATOM 700 N N . THR A 1 91 ? 1.351 5.721 -7.253 1.00 84.44 91 THR A N 1
ATOM 701 C CA . THR A 1 91 ? 1.510 4.686 -8.284 1.00 84.44 91 THR A CA 1
ATOM 702 C C . THR A 1 91 ? 0.837 5.079 -9.602 1.00 84.44 91 THR A C 1
ATOM 704 O O . THR A 1 91 ? 1.415 4.879 -10.672 1.00 84.44 91 THR A O 1
ATOM 707 N N . ARG A 1 92 ? -0.366 5.673 -9.556 1.00 87.00 92 ARG A N 1
ATOM 708 C CA . ARG A 1 92 ? -1.058 6.157 -10.764 1.00 87.00 92 ARG A CA 1
ATOM 709 C C . ARG A 1 92 ? -0.356 7.351 -11.387 1.00 87.00 92 ARG A C 1
ATOM 711 O O . ARG A 1 92 ? -0.141 7.334 -12.587 1.00 87.00 92 ARG A O 1
ATOM 718 N N . MET A 1 93 ? 0.029 8.349 -10.595 1.00 83.44 93 MET A N 1
ATOM 719 C CA . MET A 1 93 ? 0.72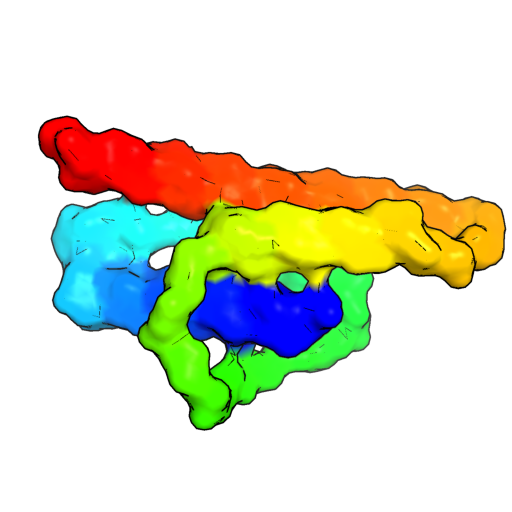3 9.542 -11.095 1.00 83.44 93 MET A CA 1
ATOM 720 C C . MET A 1 93 ? 2.004 9.166 -11.850 1.00 83.44 93 MET A C 1
ATOM 722 O O . MET A 1 93 ? 2.330 9.733 -12.890 1.00 83.44 93 MET A O 1
ATOM 726 N N . VAL A 1 94 ? 2.720 8.188 -11.309 1.00 77.12 94 VAL A N 1
ATOM 727 C CA . VAL A 1 94 ? 3.945 7.617 -11.862 1.00 77.12 94 VAL A CA 1
ATOM 728 C C . VAL A 1 94 ? 3.659 6.866 -13.164 1.00 77.12 94 VAL A C 1
ATOM 730 O O . VAL A 1 94 ? 4.326 7.130 -14.159 1.00 77.12 94 VAL A O 1
ATOM 733 N N . ARG A 1 95 ? 2.627 6.013 -13.197 1.00 76.81 95 ARG A N 1
ATOM 734 C CA . ARG A 1 95 ? 2.174 5.331 -14.421 1.00 76.81 95 ARG A CA 1
ATOM 735 C C . ARG A 1 95 ? 1.737 6.314 -15.510 1.00 76.81 95 ARG A C 1
ATOM 737 O O . ARG A 1 95 ? 2.172 6.187 -16.646 1.00 76.81 95 ARG A O 1
ATOM 744 N N . ASP A 1 96 ? 0.923 7.306 -15.168 1.00 79.31 96 ASP A N 1
ATOM 745 C CA . ASP A 1 96 ? 0.403 8.291 -16.120 1.00 79.31 96 ASP A CA 1
ATOM 746 C C . ASP A 1 96 ? 1.536 9.138 -16.724 1.00 79.31 96 ASP A C 1
ATOM 748 O O . ASP A 1 96 ? 1.438 9.570 -17.866 1.00 79.31 96 ASP A O 1
ATOM 752 N N . ALA A 1 97 ? 2.644 9.342 -16.003 1.00 73.19 97 ALA A N 1
ATOM 753 C CA . ALA A 1 97 ? 3.838 9.996 -16.540 1.00 73.19 97 ALA A CA 1
ATOM 754 C C . ALA A 1 97 ? 4.617 9.136 -17.560 1.00 73.19 97 ALA A C 1
ATOM 756 O O . ALA A 1 97 ? 5.488 9.672 -18.245 1.00 73.19 97 ALA A O 1
ATOM 757 N N . LEU A 1 98 ? 4.340 7.830 -17.645 1.00 62.59 98 LEU A N 1
ATOM 758 C CA . LEU A 1 98 ? 4.958 6.896 -18.596 1.00 62.59 98 LEU A CA 1
ATOM 759 C C . LEU A 1 98 ? 4.148 6.722 -19.884 1.00 62.59 98 LEU A C 1
ATOM 761 O O . LEU A 1 98 ? 4.730 6.388 -20.912 1.00 62.59 98 LEU A O 1
ATOM 765 N N . ASP A 1 99 ? 2.835 6.953 -19.833 1.00 60.25 99 ASP A N 1
ATOM 766 C CA . ASP A 1 99 ? 1.925 6.835 -20.983 1.00 60.25 99 ASP A CA 1
ATOM 767 C C . ASP A 1 99 ? 1.943 8.077 -21.915 1.00 60.25 99 ASP A C 1
ATOM 769 O O . ASP A 1 99 ? 1.150 8.149 -22.859 1.00 60.25 99 ASP A O 1
ATOM 773 N N . VAL A 1 100 ? 2.829 9.057 -21.665 1.00 53.19 100 VAL A N 1
ATOM 774 C CA . VAL A 1 100 ? 2.944 10.343 -22.398 1.00 53.19 100 VAL A CA 1
ATOM 775 C C . VAL A 1 100 ? 4.099 10.352 -23.395 1.00 53.19 100 VAL A C 1
ATOM 777 O O . VAL A 1 100 ? 5.229 9.979 -23.011 1.00 53.19 100 VAL A O 1
#

Foldseek 3Di:
DLLLLLLLVLLLVVCCVVPVPQPSDQDVVLNVQLCVLVVDDRDHHPDDNDDLSLVSLQVVLVVLVPDDDPPVCPVSSVSNSVSSNSSSVSRVVSVVVRVD